Protein AF-A0A3D5MMD8-F1 (afdb_monomer)

pLDDT: mean 75.67, std 19.62, range [38.94, 98.31]

Solvent-accessible surface area (backbone atoms only — not comparable to full-atom values): 5052 Å² total; per-residue (Å²): 138,82,75,91,46,66,66,62,52,50,54,51,48,54,54,55,59,48,58,76,62,67,73,72,95,46,73,69,56,52,50,52,54,53,51,52,54,51,49,55,52,49,53,48,45,72,73,73,45,71,83,72,33,70,69,51,49,53,45,58,72,50,80,64,43,90,68,56,72,70,65,72,78,72,83,84,83,88,129

Radius of gyration: 21.32 Å; Cα contacts (8 Å, |Δi|>4): 18; chains: 1; bounding box: 57×25×51 Å

Secondary structure (DSSP, 8-state):
-----HHHHHHHHHHHHHHHH-S-SSHHHHHHHHHHHHHHHHHHHHHH-GGG-HHHHHHHHSSS-TTGGGTTTSSS---

Sequence (79 aa):
LHSTNPLERLHKEIKRRSNVVGIFPNRSAVIRLVGAILMEQNDEWAVGRRYFSAECMAALDQDGGPVALKLAEGETAAS

Mean predicted aligned error: 14.07 Å

Structure (mmCIF, N/CA/C/O backbone):
data_AF-A0A3D5MMD8-F1
#
_entry.id   AF-A0A3D5MMD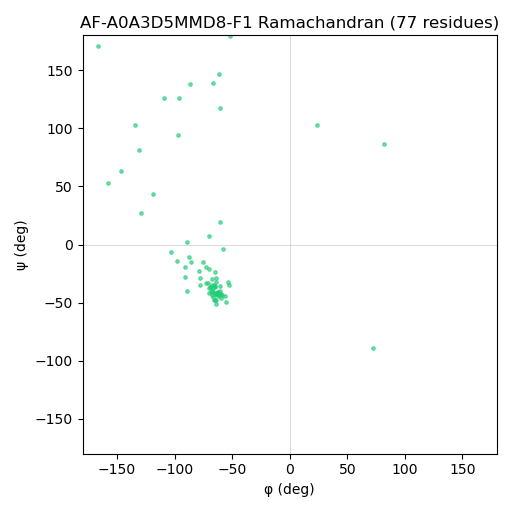8-F1
#
loop_
_atom_site.group_PDB
_atom_site.id
_atom_site.type_symbol
_atom_site.label_atom_id
_atom_site.label_alt_id
_atom_site.label_comp_id
_atom_site.label_asym_id
_atom_site.label_entity_id
_atom_site.label_seq_id
_atom_site.pdbx_PDB_ins_code
_atom_site.Cartn_x
_atom_site.Cartn_y
_atom_site.Cartn_z
_atom_site.occupancy
_atom_site.B_iso_or_equiv
_atom_site.auth_seq_id
_atom_site.auth_comp_id
_atom_site.auth_asym_id
_atom_site.auth_atom_id
_atom_site.pdbx_PDB_model_num
ATOM 1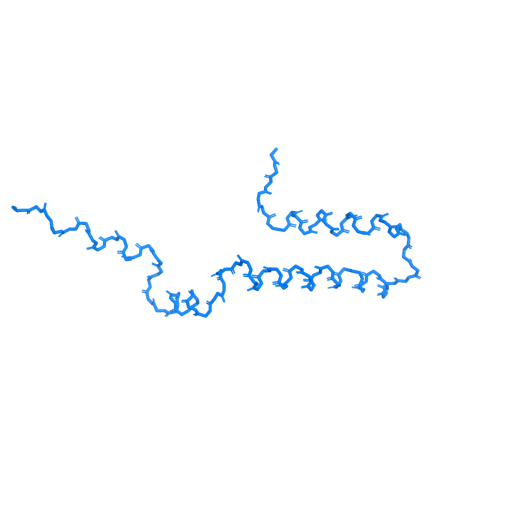 N N . LEU A 1 1 ? 17.956 16.573 4.719 1.00 48.31 1 LEU A N 1
ATOM 2 C CA . LEU A 1 1 ? 18.224 15.819 3.476 1.00 48.31 1 LEU A CA 1
ATOM 3 C C . LEU A 1 1 ? 17.165 14.736 3.323 1.00 48.31 1 LEU A C 1
ATOM 5 O O . LEU A 1 1 ? 17.050 13.894 4.201 1.00 48.31 1 LEU A O 1
ATOM 9 N N . HIS A 1 2 ? 16.345 14.800 2.276 1.00 58.62 2 HIS A N 1
ATOM 10 C CA . HIS A 1 2 ? 15.483 13.686 1.888 1.00 58.62 2 HIS A CA 1
ATOM 11 C C . HIS A 1 2 ? 16.211 12.908 0.806 1.00 58.62 2 HIS A C 1
ATOM 13 O O . HIS A 1 2 ? 16.643 13.508 -0.177 1.00 58.62 2 HIS A O 1
ATOM 19 N N . SER A 1 3 ? 16.377 11.604 0.996 1.00 52.69 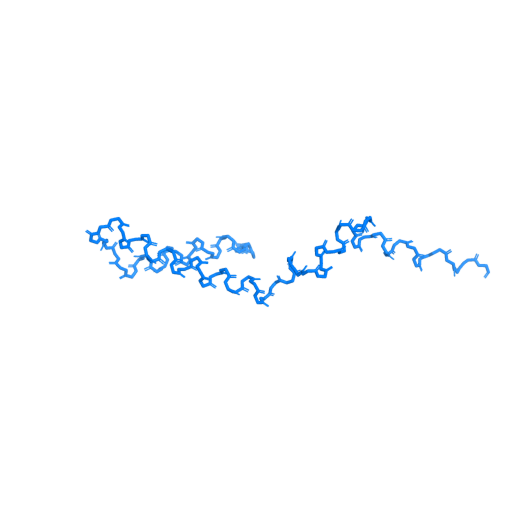3 SER A N 1
ATOM 20 C CA . SER A 1 3 ? 16.903 10.775 -0.071 1.00 52.69 3 SER A CA 1
ATOM 21 C C . SER A 1 3 ? 15.884 10.743 -1.210 1.00 52.69 3 SER A C 1
ATOM 23 O O . SER A 1 3 ? 14.680 10.616 -0.980 1.00 52.69 3 SER A O 1
ATOM 25 N N . THR A 1 4 ? 16.352 10.820 -2.452 1.00 64.38 4 THR A N 1
ATOM 26 C CA . THR A 1 4 ? 15.559 10.480 -3.645 1.00 64.38 4 THR A CA 1
ATOM 27 C C . THR A 1 4 ? 15.300 8.968 -3.748 1.00 64.38 4 THR A C 1
ATOM 29 O O . THR A 1 4 ? 14.743 8.509 -4.748 1.00 64.38 4 THR A O 1
ATOM 32 N N . ASN A 1 5 ? 15.674 8.193 -2.717 1.00 80.06 5 ASN A N 1
ATOM 33 C CA . ASN A 1 5 ? 15.465 6.756 -2.622 1.00 80.06 5 ASN A CA 1
ATOM 34 C C . ASN A 1 5 ? 13.961 6.398 -2.664 1.00 80.06 5 ASN A C 1
ATOM 36 O O . ASN A 1 5 ? 13.208 6.761 -1.752 1.00 80.06 5 ASN A O 1
ATOM 40 N N . PRO A 1 6 ? 13.517 5.641 -3.684 1.00 79.06 6 PRO A N 1
ATOM 41 C CA . PRO A 1 6 ? 12.148 5.138 -3.792 1.00 79.06 6 PRO A CA 1
ATOM 42 C C . PRO A 1 6 ? 11.675 4.368 -2.555 1.00 79.06 6 PRO A C 1
ATOM 44 O O . PRO A 1 6 ? 10.505 4.458 -2.195 1.00 79.06 6 PRO A O 1
ATOM 47 N N . LEU A 1 7 ? 12.577 3.664 -1.866 1.00 86.06 7 LEU A N 1
ATOM 48 C CA . LEU A 1 7 ? 12.235 2.890 -0.675 1.00 86.06 7 LEU A CA 1
ATOM 49 C C . LEU A 1 7 ? 11.805 3.788 0.492 1.00 86.06 7 LEU A C 1
ATOM 51 O O . LEU A 1 7 ? 10.834 3.494 1.183 1.00 86.06 7 LEU A O 1
ATOM 55 N N . GLU A 1 8 ? 12.482 4.923 0.690 1.00 89.81 8 GLU A N 1
ATOM 56 C CA . GLU A 1 8 ? 12.085 5.887 1.722 1.00 89.81 8 GLU A CA 1
ATOM 57 C C . GLU A 1 8 ? 10.719 6.505 1.417 1.00 89.81 8 GLU A C 1
ATOM 59 O O . GLU A 1 8 ? 9.929 6.749 2.334 1.00 89.81 8 GLU A O 1
ATOM 64 N N . ARG A 1 9 ? 10.423 6.746 0.132 1.00 89.38 9 ARG A N 1
ATOM 65 C CA . ARG A 1 9 ? 9.107 7.232 -0.304 1.00 89.38 9 ARG A CA 1
ATOM 66 C C . ARG A 1 9 ? 8.022 6.199 -0.014 1.00 89.38 9 ARG A C 1
ATOM 68 O O . ARG A 1 9 ? 7.021 6.552 0.605 1.00 89.38 9 ARG A O 1
ATOM 75 N N . LEU A 1 10 ? 8.260 4.938 -0.370 1.00 91.38 10 LEU A N 1
ATOM 76 C CA . LEU A 1 10 ? 7.332 3.843 -0.102 1.00 91.38 10 LEU A CA 1
ATOM 77 C C . 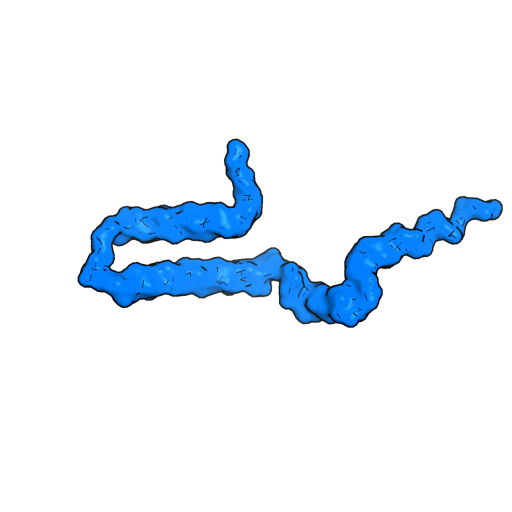LEU A 1 10 ? 7.068 3.678 1.403 1.00 91.38 10 LEU A C 1
ATOM 79 O O . LEU A 1 10 ? 5.917 3.601 1.828 1.00 91.38 10 LEU A O 1
ATOM 83 N N . HIS A 1 11 ? 8.112 3.700 2.236 1.00 92.81 11 HIS A N 1
ATOM 84 C CA . HIS A 1 11 ? 7.959 3.601 3.692 1.00 92.81 11 HIS A CA 1
ATOM 85 C C . HIS A 1 11 ? 7.153 4.764 4.287 1.00 92.81 11 HIS A C 1
ATOM 87 O O . HIS A 1 11 ? 6.314 4.550 5.168 1.00 92.81 11 HIS A O 1
ATOM 93 N N . LYS A 1 12 ? 7.370 5.996 3.806 1.00 94.00 12 LYS A N 1
ATOM 94 C CA . LYS A 1 12 ? 6.557 7.152 4.213 1.00 94.00 12 LYS A CA 1
ATOM 95 C C . LYS A 1 12 ? 5.096 6.977 3.816 1.00 94.00 12 LYS A C 1
ATOM 97 O O . LYS A 1 12 ? 4.223 7.301 4.619 1.00 94.00 12 LYS A O 1
ATOM 102 N N . GLU A 1 13 ? 4.832 6.447 2.626 1.00 94.75 13 GLU A N 1
ATOM 103 C CA . GLU A 1 13 ? 3.466 6.271 2.136 1.00 94.75 13 GLU A CA 1
ATOM 104 C C . GLU A 1 13 ? 2.708 5.181 2.896 1.00 94.75 13 GLU A C 1
ATOM 106 O O . GLU A 1 13 ? 1.568 5.406 3.312 1.00 94.75 13 GLU A O 1
ATOM 111 N N . ILE A 1 14 ? 3.369 4.056 3.191 1.00 95.38 14 ILE A N 1
ATOM 112 C CA . ILE A 1 14 ? 2.821 3.012 4.066 1.00 95.38 14 ILE A CA 1
ATOM 113 C C . ILE A 1 14 ? 2.434 3.618 5.419 1.00 95.38 14 ILE A C 1
ATOM 115 O O . ILE A 1 14 ? 1.293 3.456 5.851 1.00 95.38 14 ILE A O 1
ATOM 119 N N . LYS A 1 15 ? 3.340 4.382 6.048 1.00 95.69 15 LYS A N 1
ATOM 120 C CA . LYS A 1 15 ? 3.082 5.033 7.343 1.00 95.69 15 LYS A CA 1
ATOM 121 C C . LYS A 1 15 ? 1.928 6.039 7.266 1.00 95.69 15 LYS A C 1
ATOM 123 O O . LYS A 1 15 ? 1.087 6.091 8.160 1.00 95.69 15 LYS A O 1
ATOM 128 N N . ARG A 1 16 ? 1.863 6.845 6.204 1.00 97.31 16 ARG A N 1
ATOM 129 C CA . ARG A 1 16 ? 0.818 7.862 6.024 1.00 97.31 16 ARG A CA 1
ATOM 130 C C . ARG A 1 16 ? -0.563 7.229 5.857 1.00 97.31 16 ARG A C 1
ATOM 132 O O . ARG A 1 16 ? -1.497 7.655 6.532 1.00 97.31 16 ARG A O 1
ATOM 139 N N . ARG A 1 17 ? -0.704 6.213 4.997 1.00 96.81 17 ARG A N 1
ATOM 140 C CA . ARG A 1 17 ? -2.000 5.552 4.757 1.00 96.81 17 ARG A CA 1
ATOM 141 C C . ARG A 1 17 ? -2.428 4.664 5.924 1.00 96.81 17 ARG A C 1
ATOM 143 O O . ARG A 1 17 ? -3.619 4.608 6.217 1.00 96.81 17 ARG A O 1
ATOM 150 N N . SER A 1 18 ? -1.492 4.033 6.638 1.00 96.75 18 SER A N 1
ATOM 151 C CA . SER A 1 18 ? -1.828 3.294 7.862 1.00 96.75 18 SER A CA 1
ATOM 152 C C . SER A 1 18 ? -2.334 4.216 8.975 1.00 96.75 18 SER A C 1
ATOM 154 O O . SER A 1 18 ? -3.246 3.837 9.705 1.00 96.75 18 SER A O 1
ATOM 156 N N . ASN A 1 19 ? -1.800 5.440 9.077 1.00 97.19 19 ASN A N 1
ATOM 157 C CA . ASN A 1 19 ? -2.234 6.413 10.085 1.00 97.19 19 ASN A CA 1
ATOM 158 C C . ASN A 1 19 ? -3.693 6.859 9.905 1.00 97.19 19 ASN A C 1
ATOM 160 O O . ASN A 1 19 ? -4.341 7.181 10.894 1.00 97.19 19 ASN A O 1
ATOM 164 N N . VAL A 1 20 ? -4.220 6.858 8.675 1.00 97.06 20 VAL A N 1
ATOM 165 C CA . VAL A 1 20 ? -5.632 7.192 8.405 1.00 97.06 20 VAL A CA 1
ATOM 166 C C . VAL A 1 20 ? -6.575 6.129 8.971 1.00 97.06 20 VAL A C 1
ATOM 168 O O . VAL A 1 20 ? -7.661 6.456 9.436 1.00 97.06 20 VAL A O 1
ATOM 171 N N . VAL A 1 21 ? -6.162 4.859 8.949 1.00 95.75 21 VAL A N 1
ATOM 172 C CA . VAL A 1 21 ? -6.962 3.751 9.493 1.00 95.75 21 VAL A CA 1
ATOM 173 C C . VAL A 1 21 ? -6.868 3.698 11.021 1.00 95.75 21 VAL A C 1
ATOM 175 O O . VAL A 1 21 ? -7.840 3.354 11.689 1.00 95.75 21 VAL A O 1
ATOM 178 N N . GLY A 1 22 ? -5.707 4.042 11.588 1.00 94.94 22 GLY A N 1
ATOM 179 C CA . GLY A 1 22 ? -5.461 3.982 13.027 1.00 94.94 22 GLY A CA 1
ATOM 180 C C . GLY A 1 22 ? -5.324 2.539 13.518 1.00 94.94 22 GLY A C 1
ATOM 181 O O . GLY A 1 22 ? -4.219 1.999 13.546 1.00 94.94 22 GLY A O 1
ATOM 182 N N . ILE A 1 23 ? -6.442 1.905 13.890 1.00 96.25 23 ILE A N 1
ATOM 183 C CA . ILE A 1 23 ? -6.480 0.529 14.410 1.00 96.25 23 ILE A CA 1
ATOM 184 C C . ILE A 1 23 ? -7.110 -0.399 13.370 1.00 96.25 23 ILE A C 1
ATOM 186 O O . ILE A 1 23 ? -8.230 -0.182 12.914 1.00 96.25 23 ILE A O 1
ATOM 190 N N . PHE A 1 24 ? -6.407 -1.478 13.023 1.00 97.38 24 PHE A N 1
ATOM 191 C CA . PHE A 1 24 ? -6.923 -2.477 12.091 1.00 97.38 24 PHE A CA 1
ATOM 192 C C . PHE A 1 24 ? -7.763 -3.538 12.818 1.00 97.38 24 PHE A C 1
ATOM 194 O O . PHE A 1 24 ? -7.335 -4.046 13.853 1.00 97.38 24 PHE A O 1
ATOM 201 N N . PRO A 1 25 ? -8.911 -3.953 12.251 1.00 96.12 25 PRO A N 1
ATOM 202 C CA . PRO A 1 25 ? -9.797 -4.938 12.874 1.00 96.12 25 PRO A CA 1
ATOM 203 C C . PRO A 1 25 ? -9.238 -6.370 12.844 1.00 96.12 25 PRO A C 1
ATOM 205 O O . PRO A 1 25 ? -9.702 -7.229 13.584 1.00 96.12 25 PRO A O 1
ATOM 208 N N . ASN A 1 26 ? -8.278 -6.659 11.958 1.00 97.81 26 ASN A N 1
ATOM 209 C CA . ASN A 1 26 ? -7.569 -7.935 11.875 1.00 97.81 26 ASN A CA 1
ATOM 210 C C . ASN A 1 26 ? -6.315 -7.816 10.991 1.00 97.81 26 ASN A C 1
ATOM 212 O O . ASN A 1 26 ? -6.125 -6.836 10.264 1.00 97.81 26 ASN A O 1
ATOM 216 N N . ARG A 1 27 ? -5.486 -8.867 11.001 1.00 97.69 27 ARG A N 1
ATOM 217 C CA . ARG A 1 27 ? -4.267 -8.960 10.182 1.00 97.69 27 ARG A CA 1
ATOM 218 C C . ARG A 1 27 ? -4.550 -8.899 8.674 1.00 97.69 27 ARG A C 1
ATOM 220 O O . ARG A 1 27 ? -3.779 -8.308 7.925 1.00 97.69 27 ARG A O 1
ATOM 227 N N . SER A 1 28 ? -5.659 -9.467 8.208 1.00 98.31 28 SER A N 1
ATOM 228 C CA . SER A 1 28 ? -6.002 -9.462 6.779 1.00 98.31 28 SER A CA 1
ATOM 229 C C . SER A 1 28 ? -6.321 -8.056 6.261 1.00 98.31 28 SER A C 1
ATOM 231 O O . SER A 1 28 ? -6.086 -7.760 5.093 1.00 98.31 28 SER A O 1
ATOM 233 N N . ALA A 1 29 ? -6.839 -7.162 7.107 1.00 97.62 29 ALA A N 1
ATOM 234 C CA . ALA A 1 29 ? -7.105 -5.773 6.741 1.00 97.62 29 ALA A CA 1
ATOM 235 C C . ALA A 1 29 ? -5.812 -4.982 6.481 1.00 97.62 29 ALA A C 1
ATOM 237 O O . ALA A 1 29 ? -5.732 -4.279 5.475 1.00 97.62 29 ALA A O 1
ATOM 238 N N . VAL A 1 30 ? -4.782 -5.147 7.322 1.00 96.88 30 VAL A N 1
ATOM 239 C CA . VAL A 1 30 ? -3.483 -4.486 7.092 1.00 96.88 30 VAL A CA 1
ATOM 240 C C . VAL A 1 30 ? -2.777 -5.044 5.857 1.00 96.88 30 VAL A C 1
ATOM 242 O O . VAL A 1 30 ? -2.262 -4.265 5.060 1.00 96.88 30 VAL A O 1
ATOM 245 N N . ILE A 1 31 ? -2.827 -6.363 5.630 1.00 97.81 31 ILE A N 1
ATOM 246 C CA . ILE A 1 31 ? -2.250 -6.971 4.420 1.00 97.81 31 ILE A CA 1
ATOM 247 C C . ILE A 1 31 ? -2.904 -6.401 3.162 1.00 97.81 31 ILE A C 1
ATOM 249 O O . ILE A 1 31 ? -2.198 -6.082 2.213 1.00 97.81 31 ILE A O 1
ATOM 253 N N . ARG A 1 32 ? -4.232 -6.229 3.152 1.00 97.88 32 ARG A N 1
ATOM 254 C CA . ARG A 1 32 ? -4.936 -5.653 1.998 1.00 97.88 32 ARG A CA 1
ATOM 255 C C . ARG A 1 32 ? -4.516 -4.212 1.720 1.00 97.88 32 ARG A C 1
ATOM 257 O O . ARG A 1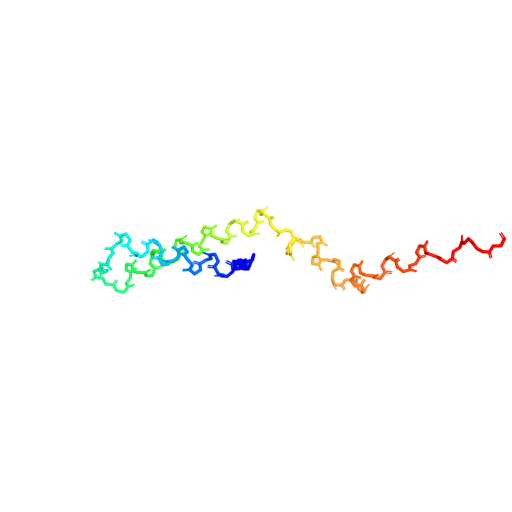 32 ? -4.274 -3.884 0.565 1.00 97.88 32 ARG A O 1
ATOM 264 N N . LEU A 1 33 ? -4.391 -3.371 2.751 1.00 96.88 33 LEU A N 1
ATOM 265 C CA . LEU A 1 33 ? -3.945 -1.988 2.560 1.00 96.88 33 LEU A CA 1
ATOM 266 C C . LEU A 1 33 ? -2.508 -1.934 2.036 1.00 96.88 33 LEU A C 1
ATOM 268 O O . LEU A 1 33 ? -2.241 -1.267 1.041 1.00 96.88 33 LEU A O 1
ATOM 272 N N . VAL A 1 34 ? -1.586 -2.631 2.703 1.00 96.50 34 VAL A N 1
ATOM 273 C CA . VAL A 1 34 ? -0.172 -2.625 2.310 1.00 96.50 34 VAL A CA 1
ATOM 274 C C . VAL A 1 34 ? -0.003 -3.244 0.924 1.00 96.50 34 VAL A C 1
ATOM 276 O O . VAL A 1 34 ? 0.707 -2.685 0.097 1.00 96.50 34 VAL A O 1
ATOM 279 N N . GLY A 1 35 ? -0.709 -4.338 0.635 1.00 97.25 35 GLY A N 1
ATOM 280 C CA . GLY A 1 35 ? -0.725 -4.965 -0.684 1.00 97.25 35 GLY A CA 1
ATOM 281 C C . GLY A 1 35 ? -1.209 -4.013 -1.776 1.00 97.25 35 GLY A C 1
ATOM 282 O O . GLY A 1 35 ? -0.570 -3.925 -2.817 1.00 97.25 35 GLY A O 1
ATOM 283 N N . ALA A 1 36 ? -2.272 -3.241 -1.527 1.00 97.00 36 ALA A N 1
ATOM 284 C CA . ALA A 1 36 ? -2.751 -2.234 -2.473 1.00 97.00 36 ALA A CA 1
ATOM 285 C C . ALA A 1 36 ? -1.703 -1.144 -2.762 1.00 97.00 36 ALA A C 1
ATOM 287 O O . ALA A 1 36 ? -1.494 -0.798 -3.920 1.00 97.00 36 ALA A O 1
ATOM 288 N N . ILE A 1 37 ? -1.002 -0.654 -1.734 1.00 95.25 37 ILE A N 1
ATOM 289 C CA . ILE A 1 37 ? 0.075 0.343 -1.890 1.00 95.25 37 ILE A CA 1
ATOM 290 C C . ILE A 1 37 ? 1.241 -0.226 -2.707 1.00 95.25 37 ILE A C 1
ATOM 292 O O . ILE A 1 37 ? 1.806 0.464 -3.551 1.00 95.25 37 ILE A O 1
ATOM 296 N N . LEU A 1 38 ? 1.611 -1.484 -2.458 1.00 94.12 38 LEU A N 1
ATOM 297 C CA . LEU A 1 38 ? 2.689 -2.144 -3.192 1.00 94.12 38 LEU A CA 1
ATOM 298 C C . LEU A 1 38 ? 2.330 -2.366 -4.664 1.00 94.12 38 LEU A C 1
ATOM 300 O O . LEU A 1 38 ? 3.201 -2.203 -5.511 1.00 94.12 38 LEU A O 1
ATOM 304 N N . MET A 1 39 ? 1.072 -2.700 -4.969 1.00 93.88 39 MET A N 1
ATOM 305 C CA . MET A 1 39 ? 0.601 -2.832 -6.353 1.00 93.88 39 MET A CA 1
ATOM 306 C C . MET A 1 39 ? 0.651 -1.489 -7.090 1.00 93.88 39 MET A C 1
ATOM 308 O O . MET A 1 39 ? 1.237 -1.416 -8.162 1.00 93.88 39 MET A O 1
ATOM 312 N N . GLU A 1 40 ? 0.149 -0.413 -6.477 1.00 91.00 40 GLU A N 1
ATOM 313 C CA . GLU A 1 40 ? 0.241 0.945 -7.038 1.00 91.00 40 GLU A CA 1
ATOM 314 C C . GLU A 1 40 ? 1.700 1.337 -7.319 1.00 91.00 40 GLU A C 1
ATOM 316 O O . GLU A 1 40 ? 2.030 1.818 -8.403 1.00 91.00 40 GLU A O 1
ATOM 321 N N . GLN A 1 41 ? 2.606 1.057 -6.376 1.00 88.19 41 GLN A N 1
ATOM 322 C CA . GLN A 1 41 ? 4.019 1.367 -6.566 1.00 88.19 41 GLN A CA 1
ATOM 323 C C . GLN A 1 41 ? 4.678 0.504 -7.651 1.00 88.19 41 GLN A C 1
ATOM 325 O O . GLN A 1 41 ? 5.546 0.999 -8.374 1.00 88.19 41 GLN A O 1
ATOM 330 N N . ASN A 1 42 ? 4.287 -0.768 -7.756 1.00 87.56 42 ASN A N 1
ATOM 331 C CA . ASN A 1 42 ? 4.750 -1.676 -8.800 1.00 87.56 42 ASN A CA 1
ATOM 332 C C . ASN A 1 42 ? 4.345 -1.171 -10.190 1.00 87.56 42 ASN A C 1
ATOM 334 O O . ASN A 1 42 ? 5.184 -1.137 -11.089 1.00 87.56 42 ASN A O 1
ATOM 338 N N . ASP A 1 43 ? 3.103 -0.716 -10.345 1.00 86.38 43 ASP A N 1
ATOM 339 C CA . ASP A 1 43 ? 2.606 -0.173 -11.611 1.00 86.38 43 ASP A CA 1
ATOM 340 C C . ASP A 1 43 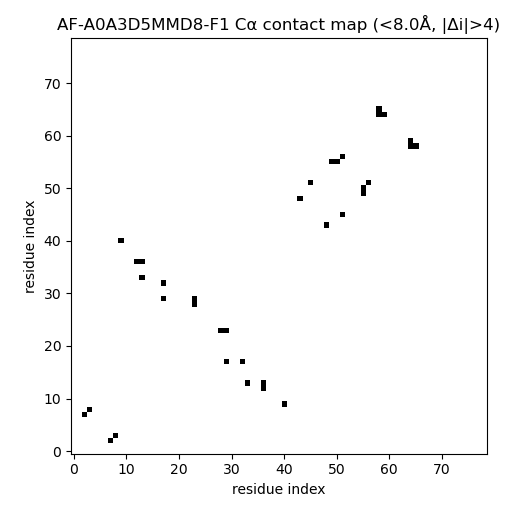? 3.347 1.119 -11.986 1.00 86.38 43 ASP A C 1
ATOM 342 O O . ASP A 1 43 ? 3.797 1.282 -13.122 1.00 86.38 43 ASP A O 1
ATOM 346 N N . GLU A 1 44 ? 3.591 2.009 -11.020 1.00 83.44 44 GLU A N 1
ATOM 347 C CA . GLU A 1 44 ? 4.418 3.201 -11.240 1.00 83.44 44 GLU A CA 1
ATOM 348 C C . GLU A 1 44 ? 5.855 2.861 -11.667 1.00 83.44 44 GLU A C 1
ATOM 350 O O . GLU A 1 44 ? 6.428 3.541 -12.524 1.00 83.44 44 GLU A O 1
ATOM 355 N N . TRP A 1 45 ? 6.468 1.833 -11.073 1.00 76.31 45 TRP A N 1
ATOM 356 C CA . TRP A 1 45 ? 7.818 1.401 -11.449 1.00 76.31 45 TRP A CA 1
ATOM 357 C C . TRP A 1 45 ? 7.851 0.765 -12.834 1.00 76.31 45 TRP A C 1
ATOM 359 O O . TRP A 1 45 ? 8.800 1.021 -13.577 1.00 76.31 45 TRP A O 1
ATOM 369 N N . ALA A 1 46 ? 6.811 0.014 -13.199 1.00 73.00 46 ALA A N 1
ATOM 370 C CA . ALA A 1 46 ? 6.663 -0.565 -14.528 1.00 73.00 46 ALA A CA 1
ATOM 371 C C . ALA A 1 46 ? 6.503 0.510 -15.618 1.00 73.00 46 ALA A C 1
ATOM 373 O O . ALA A 1 46 ? 7.032 0.351 -16.716 1.00 73.00 46 ALA A O 1
ATOM 374 N N . VAL A 1 47 ? 5.818 1.620 -15.318 1.00 68.38 47 VAL A N 1
ATOM 375 C CA . VAL A 1 47 ? 5.535 2.688 -16.295 1.00 68.38 47 VAL A CA 1
ATOM 376 C C . VAL A 1 47 ? 6.633 3.759 -16.341 1.00 68.38 47 VAL A C 1
ATOM 378 O O . VAL A 1 47 ? 6.979 4.251 -17.414 1.00 68.38 47 VAL A O 1
ATOM 381 N N . GLY A 1 48 ? 7.186 4.158 -15.193 1.00 59.34 48 GLY A N 1
ATOM 382 C CA . GLY A 1 48 ? 7.998 5.376 -15.077 1.00 59.34 48 GLY A CA 1
ATOM 383 C C . GLY A 1 48 ? 9.512 5.181 -15.138 1.00 59.34 48 GLY A C 1
ATOM 384 O O . GLY A 1 48 ? 10.251 6.159 -15.276 1.00 59.34 48 GLY A O 1
ATOM 385 N N . ARG A 1 49 ? 10.016 3.951 -14.998 1.00 58.88 49 ARG A N 1
ATOM 386 C CA . ARG A 1 49 ? 11.454 3.699 -14.865 1.00 58.88 49 ARG A CA 1
ATOM 387 C C . ARG A 1 49 ? 11.895 2.542 -15.749 1.00 58.88 49 ARG A C 1
ATOM 389 O O . ARG A 1 49 ? 11.798 1.376 -15.388 1.00 58.88 49 ARG A O 1
ATOM 396 N N . ARG A 1 50 ? 12.522 2.900 -16.868 1.00 57.72 50 ARG A N 1
ATOM 397 C CA . ARG A 1 50 ? 13.213 2.024 -17.829 1.00 57.72 50 ARG A CA 1
ATOM 398 C C . ARG A 1 50 ? 14.399 1.234 -17.224 1.00 57.72 50 ARG A C 1
ATOM 400 O O . ARG A 1 50 ? 15.238 0.764 -17.973 1.00 57.72 50 ARG A O 1
ATOM 407 N N . TYR A 1 51 ? 14.491 1.070 -15.898 1.00 53.69 51 TYR A N 1
ATOM 408 C CA . TYR A 1 51 ? 15.532 0.267 -15.234 1.00 53.69 51 TYR A CA 1
ATOM 409 C C . TYR A 1 51 ? 15.432 -1.226 -15.578 1.00 53.69 51 TYR A C 1
ATOM 411 O O . TYR A 1 51 ? 16.439 -1.916 -15.526 1.00 53.69 51 TYR A O 1
ATOM 419 N N . PHE A 1 52 ? 14.243 -1.698 -15.970 1.00 53.81 52 PHE A N 1
ATOM 420 C CA . PHE A 1 52 ? 13.975 -3.084 -16.375 1.00 53.81 52 PHE A CA 1
ATOM 421 C C . PHE A 1 52 ? 13.252 -3.171 -17.723 1.00 53.81 52 PHE A C 1
ATOM 423 O O . PHE A 1 52 ? 12.507 -4.116 -17.974 1.00 53.81 52 PHE A O 1
ATOM 430 N N . SER A 1 53 ? 13.418 -2.180 -18.604 1.00 65.12 53 SER A N 1
ATOM 431 C CA . SER A 1 53 ? 12.890 -2.362 -19.960 1.00 65.12 53 SER A CA 1
ATOM 432 C C . SER A 1 53 ? 13.579 -3.551 -20.621 1.00 65.12 53 SER A C 1
ATOM 434 O O . SER A 1 53 ? 14.765 -3.785 -20.380 1.00 65.12 53 SER A O 1
ATOM 436 N N . ALA A 1 54 ? 12.851 -4.281 -21.467 1.00 65.38 54 ALA A N 1
ATOM 437 C CA . ALA A 1 54 ? 13.427 -5.381 -22.237 1.00 65.38 54 ALA A CA 1
ATOM 438 C C . ALA A 1 54 ? 14.674 -4.925 -23.016 1.00 65.38 54 ALA A C 1
ATOM 440 O O . ALA A 1 54 ? 15.653 -5.653 -23.091 1.00 65.38 54 ALA A O 1
ATOM 441 N N . GLU A 1 55 ? 14.671 -3.681 -23.500 1.00 65.62 55 GLU A N 1
ATOM 442 C CA . GLU A 1 55 ? 15.792 -3.047 -24.201 1.00 65.62 55 GLU A CA 1
ATOM 443 C C . GLU A 1 55 ? 17.005 -2.828 -23.279 1.00 65.62 55 GLU A C 1
ATOM 445 O O . GLU A 1 55 ? 18.129 -3.147 -23.653 1.00 65.62 55 GLU A O 1
ATOM 450 N N . CYS A 1 56 ? 16.795 -2.325 -22.057 1.00 62.72 56 CYS A N 1
ATOM 451 C CA . CYS A 1 56 ? 17.873 -2.137 -21.081 1.00 62.72 56 CYS A CA 1
ATOM 452 C C . CYS A 1 56 ? 18.409 -3.468 -20.542 1.00 62.72 56 CYS A C 1
ATOM 454 O O . CYS A 1 56 ? 19.611 -3.587 -20.342 1.00 62.72 56 CYS A O 1
ATOM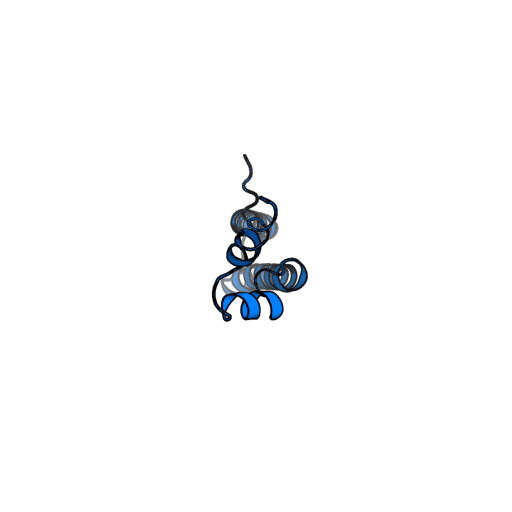 456 N N . MET A 1 57 ? 17.547 -4.466 -20.330 1.00 69.62 57 MET A N 1
ATOM 457 C CA . MET A 1 57 ? 17.965 -5.805 -19.900 1.00 69.62 57 MET A CA 1
ATOM 458 C C . MET A 1 57 ? 18.737 -6.529 -21.010 1.00 69.62 57 MET A C 1
ATOM 460 O O . MET A 1 57 ? 19.777 -7.118 -20.736 1.00 69.62 57 MET A O 1
ATOM 464 N N . ALA A 1 58 ? 18.299 -6.405 -22.267 1.00 71.12 58 ALA A N 1
ATOM 465 C CA . ALA A 1 58 ? 19.017 -6.940 -23.423 1.00 71.12 58 ALA A CA 1
ATOM 466 C C . ALA A 1 58 ? 20.388 -6.274 -23.626 1.00 71.12 58 ALA A C 1
ATOM 468 O O . ALA A 1 58 ? 21.318 -6.933 -24.081 1.00 71.12 58 ALA A O 1
ATOM 469 N N . ALA A 1 59 ? 20.530 -4.991 -23.278 1.00 67.38 59 ALA A N 1
ATOM 470 C CA . ALA A 1 59 ? 21.806 -4.274 -23.320 1.00 67.38 59 ALA A CA 1
ATOM 471 C C . ALA A 1 59 ? 22.765 -4.638 -22.168 1.00 67.38 59 ALA A C 1
ATOM 473 O O . ALA A 1 59 ? 23.940 -4.294 -22.232 1.00 67.38 59 ALA A O 1
ATOM 474 N N . LEU A 1 60 ? 22.281 -5.286 -21.102 1.00 67.19 60 LEU A N 1
ATOM 475 C CA . LEU A 1 60 ? 23.121 -5.801 -20.011 1.00 67.19 60 LEU A CA 1
ATOM 476 C C . LEU A 1 60 ? 23.568 -7.249 -20.253 1.00 67.19 60 LEU A C 1
ATOM 478 O O . LEU A 1 60 ? 24.621 -7.638 -19.760 1.00 67.19 60 LEU A O 1
ATOM 482 N N . ASP A 1 61 ? 22.772 -8.021 -20.995 1.00 67.62 61 ASP A N 1
ATOM 483 C CA . ASP A 1 61 ? 23.054 -9.418 -21.358 1.00 67.62 61 ASP A CA 1
ATOM 484 C C . ASP A 1 61 ? 24.056 -9.529 -22.526 1.00 67.62 61 ASP A C 1
ATOM 486 O O . ASP A 1 61 ? 24.752 -10.527 -22.681 1.00 67.62 61 ASP A O 1
ATOM 490 N N . GLN A 1 62 ? 24.164 -8.468 -23.331 1.00 63.03 62 GLN A N 1
ATOM 491 C CA . GLN A 1 62 ? 25.134 -8.328 -24.415 1.00 63.03 62 GLN A CA 1
ATOM 492 C C . GLN A 1 62 ? 26.345 -7.529 -23.916 1.00 63.03 62 GLN A C 1
ATOM 494 O O . GLN A 1 62 ? 26.310 -6.304 -23.897 1.00 63.03 62 GLN A O 1
ATOM 499 N N . ASP A 1 63 ? 27.374 -8.241 -23.457 1.00 57.09 63 ASP A N 1
ATOM 500 C CA . ASP A 1 63 ? 28.770 -7.811 -23.285 1.00 57.09 63 ASP A CA 1
ATOM 501 C C . ASP A 1 63 ? 29.047 -6.300 -23.123 1.00 57.09 63 ASP A C 1
ATOM 503 O O . ASP A 1 63 ? 29.162 -5.545 -24.087 1.00 57.09 63 ASP A O 1
ATOM 507 N N . GLY A 1 64 ? 29.305 -5.888 -21.875 1.00 56.72 64 GLY A N 1
ATOM 508 C CA . GLY A 1 64 ? 29.905 -4.590 -21.554 1.00 56.72 64 GLY A CA 1
ATOM 509 C C . GLY A 1 64 ? 28.894 -3.448 -21.544 1.00 56.72 64 GLY A C 1
ATOM 510 O O . GLY A 1 64 ? 28.734 -2.733 -22.525 1.00 56.72 64 GLY A O 1
ATOM 511 N N . GLY A 1 65 ? 28.245 -3.247 -20.391 1.00 52.31 65 GLY A N 1
ATOM 512 C CA . GLY A 1 65 ? 27.202 -2.238 -20.186 1.00 52.31 65 GLY A CA 1
ATOM 513 C C . GLY A 1 65 ? 27.573 -0.798 -20.603 1.00 52.31 65 GLY A C 1
ATOM 514 O O . GLY A 1 65 ? 28.704 -0.516 -20.994 1.00 52.31 65 GLY A O 1
ATOM 515 N N . PRO A 1 66 ? 26.645 0.169 -20.453 1.00 54.53 66 PRO A N 1
ATOM 516 C CA . PRO A 1 66 ? 26.598 1.455 -21.181 1.00 54.53 66 PRO A CA 1
ATOM 517 C C . PRO A 1 66 ? 27.825 2.387 -21.062 1.00 54.53 66 PRO A C 1
ATOM 519 O O . PRO A 1 66 ? 27.876 3.432 -21.707 1.00 54.53 66 PRO A O 1
ATOM 522 N N . VAL A 1 67 ? 28.815 2.023 -20.251 1.00 53.75 67 VAL A N 1
ATOM 523 C CA . VAL A 1 67 ? 30.125 2.672 -20.128 1.00 53.75 67 VAL A CA 1
ATOM 524 C C . VAL A 1 67 ? 31.078 2.296 -21.276 1.00 53.75 67 VAL A C 1
ATOM 526 O O . VAL A 1 67 ? 31.905 3.124 -21.651 1.00 53.75 67 VAL A O 1
ATOM 529 N N . ALA A 1 68 ? 30.955 1.107 -21.879 1.00 46.81 68 ALA A N 1
ATOM 530 C CA . ALA A 1 68 ? 31.906 0.627 -22.889 1.00 46.81 68 ALA A CA 1
ATOM 531 C C . ALA A 1 68 ? 31.801 1.373 -24.235 1.00 46.81 68 ALA A C 1
ATOM 533 O O . ALA A 1 68 ? 32.813 1.642 -24.876 1.00 46.81 68 ALA A O 1
ATOM 534 N N . LEU A 1 69 ? 30.597 1.805 -24.625 1.00 51.22 69 LEU A N 1
ATOM 535 C CA . LEU A 1 69 ? 30.368 2.549 -25.873 1.00 51.22 69 LEU A CA 1
ATOM 536 C C . LEU A 1 69 ? 30.938 3.976 -25.853 1.00 51.22 69 LEU A C 1
ATOM 538 O O . LEU A 1 69 ? 31.192 4.542 -26.909 1.00 51.22 69 LEU A O 1
ATOM 542 N N . LYS A 1 70 ? 31.175 4.563 -24.672 1.00 45.62 70 LYS A N 1
ATOM 543 C CA . LYS A 1 70 ? 31.667 5.948 -24.561 1.00 45.62 70 LYS A CA 1
ATOM 544 C C . LYS A 1 70 ? 33.191 6.073 -24.610 1.00 45.62 70 LYS A C 1
ATOM 546 O O . LYS A 1 70 ? 33.695 7.184 -24.723 1.00 45.62 70 LYS A O 1
ATOM 551 N N . LEU A 1 71 ? 33.913 4.956 -24.532 1.00 50.94 71 LEU A N 1
ATOM 552 C CA . LEU A 1 71 ? 35.378 4.928 -24.585 1.00 50.94 71 LEU A CA 1
ATOM 553 C C . LEU A 1 71 ? 35.916 4.753 -26.014 1.00 50.94 71 LEU A C 1
ATOM 555 O O . LEU A 1 71 ? 37.054 5.123 -26.271 1.00 50.94 71 LEU A O 1
ATOM 559 N N . ALA A 1 72 ? 35.102 4.257 -26.952 1.00 49.81 72 ALA A N 1
ATOM 560 C CA . ALA A 1 72 ? 35.535 3.986 -28.325 1.00 49.81 72 ALA A CA 1
ATOM 561 C C . ALA A 1 72 ? 35.455 5.202 -29.273 1.00 49.81 72 ALA A C 1
ATOM 563 O O . ALA A 1 72 ? 36.065 5.185 -30.335 1.00 49.81 72 ALA A O 1
ATOM 564 N N . GLU A 1 73 ? 34.739 6.272 -28.907 1.00 53.72 73 GLU A N 1
ATOM 565 C CA . GLU A 1 73 ? 34.556 7.453 -29.776 1.00 53.72 73 GLU A CA 1
ATOM 566 C C . GLU A 1 73 ? 35.652 8.531 -29.606 1.00 53.72 73 GLU A C 1
ATOM 568 O O . GLU A 1 73 ? 35.592 9.578 -30.247 1.00 53.72 73 GLU A O 1
ATOM 573 N N . GLY A 1 74 ? 36.656 8.302 -28.749 1.00 47.69 74 GLY A N 1
ATOM 574 C CA . GLY A 1 74 ? 37.667 9.305 -28.378 1.00 47.69 74 GLY A CA 1
ATOM 575 C C . GLY A 1 74 ? 39.053 9.175 -29.025 1.00 47.69 74 GLY A C 1
ATOM 576 O O . GLY A 1 74 ? 39.873 10.070 -28.839 1.00 47.69 74 GLY A O 1
ATOM 577 N N . GLU A 1 75 ? 39.344 8.110 -29.777 1.00 48.78 75 GLU A N 1
ATOM 578 C CA . GLU A 1 75 ? 40.706 7.808 -30.264 1.00 48.78 75 GLU A CA 1
ATOM 579 C C . GLU A 1 75 ? 40.837 7.791 -31.797 1.00 48.78 75 GLU A C 1
ATOM 581 O O . GLU A 1 75 ? 41.510 6.943 -32.364 1.00 48.78 75 GLU A O 1
ATOM 586 N N . THR A 1 76 ? 40.248 8.751 -32.515 1.00 48.00 76 THR A N 1
ATOM 587 C CA . THR A 1 76 ? 40.621 8.991 -33.927 1.00 48.00 76 THR A CA 1
ATOM 588 C C . THR A 1 76 ? 40.522 10.471 -34.301 1.00 48.00 76 THR A C 1
ATOM 590 O O . THR A 1 76 ? 39.714 10.853 -35.141 1.00 48.00 76 THR A O 1
ATOM 593 N N . ALA A 1 77 ? 41.328 11.327 -33.670 1.00 41.59 77 ALA A N 1
ATOM 594 C CA . ALA A 1 77 ? 41.630 12.671 -34.182 1.00 41.59 77 ALA A CA 1
ATOM 595 C C . ALA A 1 77 ? 42.952 13.199 -33.595 1.00 41.59 77 ALA A C 1
ATOM 597 O O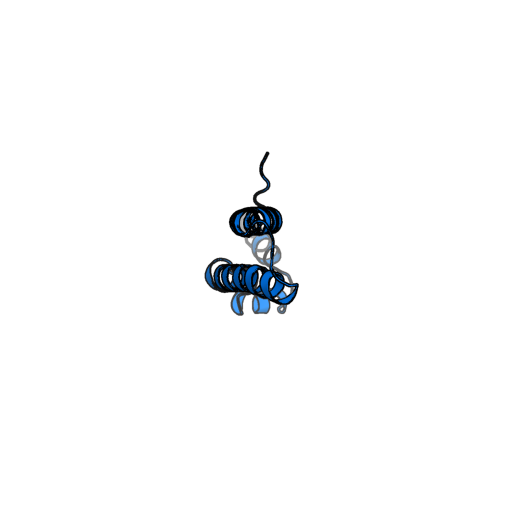 . ALA A 1 77 ? 43.013 14.273 -33.004 1.00 41.59 77 ALA A O 1
ATOM 598 N N . ALA A 1 78 ? 44.018 12.414 -33.728 1.00 44.75 78 ALA A N 1
ATOM 599 C CA . ALA A 1 78 ? 45.382 12.906 -33.600 1.00 44.75 78 ALA A CA 1
ATOM 600 C C . ALA A 1 78 ? 46.172 12.401 -34.808 1.00 44.75 78 ALA A C 1
ATOM 602 O O . ALA A 1 78 ? 46.846 11.376 -34.742 1.00 44.75 78 ALA A O 1
ATOM 603 N N . SER A 1 79 ? 46.016 13.103 -35.928 1.00 38.94 79 SER A N 1
ATOM 604 C CA . SER A 1 79 ? 47.022 13.176 -36.982 1.00 38.94 79 SER A CA 1
ATOM 605 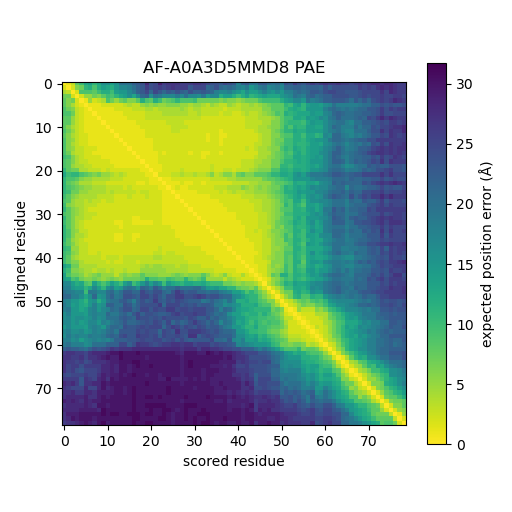C C . SER A 1 79 ? 46.850 14.451 -37.790 1.00 38.94 79 SER A C 1
ATOM 607 O O . SER A 1 79 ? 45.697 14.922 -37.909 1.00 38.94 79 SER A O 1
#

Foldseek 3Di:
DDDPDPVSVLVVVLVVVCVVVPDDPDPVRSCVVNVVSVVVVVVCCVPPPPCPPPVQVVQVVPPDHPVVVVVVVPPPDDD